Protein AF-A0A0X8FMU6-F1 (afdb_monomer_lite)

Organism: NCBI:txid128944

pLDDT: mean 90.57, std 6.62, range [57.16, 95.31]

Sequence (63 aa):
MIIDIKKIEALLASDLTGYKIEKITDGVIKHQMYDRYRKGESTIDRMPLQTAVALMKIINENS

Structure (mmCIF, N/CA/C/O backbone):
data_AF-A0A0X8FMU6-F1
#
_entry.id   AF-A0A0X8FMU6-F1
#
loop_
_atom_site.group_PDB
_atom_site.id
_atom_site.type_symbol
_atom_site.label_atom_id
_atom_site.label_alt_id
_atom_site.label_comp_id
_atom_site.label_asym_id
_atom_site.label_entity_id
_atom_site.label_seq_id
_atom_site.pdbx_PDB_ins_code
_atom_site.Cartn_x
_atom_site.Cartn_y
_atom_site.Cartn_z
_atom_site.occupancy
_atom_site.B_iso_or_equiv
_atom_site.auth_seq_id
_atom_site.auth_comp_id
_atom_site.auth_asym_id
_atom_site.auth_atom_id
_atom_site.pdbx_PDB_model_num
ATOM 1 N N . MET A 1 1 ? -8.841 -14.883 6.105 1.00 67.31 1 MET A N 1
ATOM 2 C CA . MET A 1 1 ? -8.867 -13.733 5.177 1.00 67.31 1 MET A CA 1
ATOM 3 C C . MET A 1 1 ? -8.228 -14.175 3.872 1.00 67.31 1 MET A C 1
ATOM 5 O O . MET A 1 1 ? -7.140 -14.730 3.935 1.00 67.31 1 MET A O 1
ATOM 9 N N . ILE A 1 2 ? -8.906 -14.004 2.737 1.00 84.50 2 ILE A N 1
ATOM 10 C CA . ILE A 1 2 ? -8.358 -14.332 1.410 1.00 84.50 2 ILE A CA 1
ATOM 11 C C . ILE A 1 2 ? -7.686 -13.070 0.861 1.00 84.50 2 ILE A C 1
ATOM 13 O O . ILE A 1 2 ? -8.270 -11.992 0.954 1.00 84.50 2 ILE A O 1
ATOM 17 N N . ILE A 1 3 ? -6.463 -13.194 0.341 1.00 88.38 3 ILE A N 1
ATOM 18 C CA . ILE A 1 3 ? -5.757 -12.091 -0.322 1.00 88.38 3 ILE A CA 1
ATOM 19 C C . ILE A 1 3 ? -6.124 -12.121 -1.800 1.00 88.38 3 ILE A C 1
ATOM 21 O O . ILE A 1 3 ? -5.892 -13.123 -2.473 1.00 88.38 3 ILE A O 1
ATOM 25 N N . ASP A 1 4 ? -6.695 -11.023 -2.286 1.00 92.06 4 ASP A N 1
ATOM 26 C CA . ASP A 1 4 ? -7.067 -10.849 -3.686 1.00 92.06 4 ASP A CA 1
ATOM 27 C C . ASP A 1 4 ? -6.120 -9.837 -4.339 1.00 92.06 4 ASP A C 1
ATOM 29 O O . ASP A 1 4 ? -6.202 -8.631 -4.092 1.00 92.06 4 ASP A O 1
ATOM 33 N N . ILE A 1 5 ? -5.204 -10.343 -5.169 1.00 91.12 5 ILE A N 1
ATOM 34 C CA . ILE A 1 5 ? -4.188 -9.530 -5.850 1.00 91.12 5 ILE A CA 1
ATOM 35 C C . ILE A 1 5 ? -4.840 -8.467 -6.740 1.00 91.12 5 ILE A C 1
ATOM 37 O O . ILE A 1 5 ? -4.379 -7.329 -6.748 1.00 91.12 5 ILE A O 1
ATOM 41 N N . LYS A 1 6 ? -5.964 -8.774 -7.401 1.00 93.31 6 LYS A N 1
ATOM 42 C CA . LYS A 1 6 ? -6.637 -7.821 -8.298 1.00 93.31 6 LYS A CA 1
ATOM 43 C C . LYS A 1 6 ? -7.191 -6.620 -7.544 1.00 93.31 6 LYS A C 1
ATOM 45 O O . LYS A 1 6 ? -7.176 -5.500 -8.047 1.00 93.31 6 LYS A O 1
ATOM 50 N N . LYS A 1 7 ? -7.669 -6.833 -6.315 1.00 94.06 7 LYS A N 1
ATOM 51 C CA . LYS A 1 7 ? -8.120 -5.727 -5.461 1.00 94.06 7 LYS A CA 1
ATOM 52 C C . LYS A 1 7 ? -6.951 -4.865 -4.989 1.00 94.06 7 LYS A C 1
ATOM 54 O O . LYS A 1 7 ? -7.094 -3.649 -4.908 1.00 94.06 7 LYS A O 1
ATOM 59 N N . ILE A 1 8 ? -5.800 -5.476 -4.709 1.00 93.88 8 ILE A N 1
ATOM 60 C CA . ILE A 1 8 ? -4.572 -4.743 -4.374 1.00 93.88 8 ILE A CA 1
ATOM 61 C C . ILE A 1 8 ? -4.094 -3.915 -5.575 1.00 93.88 8 ILE A C 1
ATOM 63 O O . ILE A 1 8 ? -3.756 -2.748 -5.405 1.00 93.88 8 ILE A O 1
ATOM 67 N N . GLU A 1 9 ? -4.122 -4.469 -6.788 1.00 94.31 9 GLU A N 1
ATOM 68 C CA . GLU A 1 9 ? -3.816 -3.735 -8.023 1.00 94.31 9 GLU A CA 1
ATOM 69 C C . GLU A 1 9 ? -4.758 -2.542 -8.225 1.00 94.31 9 GLU A C 1
ATOM 71 O O . GLU A 1 9 ? -4.298 -1.431 -8.487 1.00 94.31 9 GLU A O 1
ATOM 76 N N . ALA A 1 10 ? -6.065 -2.739 -8.025 1.00 94.62 10 ALA A N 1
ATOM 77 C CA . ALA A 1 10 ? -7.049 -1.661 -8.101 1.00 94.62 10 ALA A CA 1
ATOM 78 C C . ALA A 1 10 ? -6.790 -0.562 -7.055 1.00 94.62 10 ALA A C 1
ATOM 80 O O . ALA A 1 10 ? -6.894 0.625 -7.363 1.00 94.62 10 ALA A O 1
ATOM 81 N N . LEU A 1 11 ? -6.403 -0.941 -5.832 1.00 93.81 11 LEU A N 1
ATOM 82 C CA . LEU A 1 11 ? -6.017 0.007 -4.789 1.00 93.81 11 LEU A CA 1
ATOM 83 C C . LEU A 1 11 ? -4.770 0.806 -5.194 1.00 93.81 11 LEU A C 1
ATOM 85 O O . LEU A 1 11 ? -4.759 2.027 -5.053 1.00 93.81 11 LEU A O 1
ATOM 89 N N . LEU A 1 12 ? -3.740 0.146 -5.728 1.00 93.38 12 LEU A N 1
ATOM 90 C CA . LEU A 1 12 ? -2.502 0.796 -6.173 1.00 93.38 12 LEU A CA 1
ATOM 91 C C . LEU A 1 12 ? -2.737 1.765 -7.340 1.00 93.38 12 LEU A C 1
ATOM 93 O O . LEU A 1 12 ? -2.072 2.800 -7.418 1.00 93.38 12 LEU A O 1
ATOM 97 N N . ALA A 1 13 ? -3.702 1.454 -8.207 1.00 93.19 13 ALA A N 1
ATOM 98 C CA . ALA A 1 13 ? -4.137 2.311 -9.305 1.00 93.19 13 ALA A CA 1
ATOM 99 C C . ALA A 1 13 ? -5.078 3.456 -8.872 1.00 93.19 13 ALA A C 1
ATOM 101 O O . ALA A 1 13 ? -5.383 4.325 -9.685 1.00 93.19 13 ALA A O 1
ATOM 102 N N . SER A 1 14 ? -5.537 3.475 -7.616 1.00 92.12 14 SER A N 1
ATOM 103 C CA . SER A 1 14 ? -6.457 4.500 -7.106 1.00 92.12 14 SER A CA 1
ATOM 104 C C . SER A 1 14 ? -5.765 5.836 -6.797 1.00 92.12 14 SER A C 1
ATOM 106 O O . SER A 1 14 ? -4.536 5.955 -6.787 1.00 92.12 14 SER A O 1
ATOM 108 N N . ASP A 1 15 ? -6.557 6.853 -6.455 1.00 91.19 15 ASP A N 1
ATOM 109 C CA . ASP A 1 15 ? -6.056 8.165 -6.023 1.00 91.19 15 ASP A CA 1
ATOM 110 C C . ASP A 1 15 ? -5.497 8.175 -4.585 1.00 91.19 15 ASP A C 1
ATOM 112 O O . ASP A 1 15 ? -5.074 9.217 -4.077 1.00 91.19 15 ASP A O 1
ATOM 116 N N . LEU A 1 16 ? -5.468 7.026 -3.895 1.00 90.38 16 LEU A N 1
ATOM 117 C CA . LEU A 1 16 ? -4.848 6.930 -2.577 1.00 90.38 16 LEU A CA 1
ATOM 118 C C . LEU A 1 16 ? -3.328 7.069 -2.682 1.00 90.38 16 LEU A C 1
ATOM 120 O O . LEU A 1 16 ? -2.630 6.268 -3.308 1.00 90.38 16 LEU A O 1
ATOM 124 N N . THR A 1 17 ? -2.816 8.098 -2.011 1.00 91.94 17 THR A N 1
ATOM 125 C CA . THR A 1 17 ? -1.384 8.381 -1.928 1.00 91.94 17 THR A CA 1
ATOM 126 C C . THR A 1 17 ? -0.697 7.464 -0.918 1.00 91.94 17 THR A C 1
ATOM 128 O O . THR A 1 17 ? -1.294 7.084 0.096 1.00 91.94 17 THR A O 1
ATOM 131 N N . GLY A 1 18 ? 0.593 7.177 -1.131 1.00 92.12 18 GLY A N 1
ATOM 132 C CA . GLY A 1 18 ? 1.401 6.409 -0.179 1.00 92.12 18 GLY A CA 1
ATOM 133 C C . GLY A 1 18 ? 1.405 7.011 1.229 1.00 92.12 18 GLY A C 1
ATOM 134 O O . GLY A 1 18 ? 1.359 6.273 2.206 1.00 92.12 18 GLY A O 1
ATOM 135 N N . TYR A 1 19 ? 1.352 8.343 1.347 1.00 94.00 19 TYR A N 1
ATOM 136 C CA . TYR A 1 19 ? 1.228 9.032 2.637 1.00 94.00 19 TYR A CA 1
ATOM 137 C C . TYR A 1 19 ? -0.071 8.677 3.377 1.00 94.00 19 TYR A C 1
ATOM 139 O O . TYR A 1 19 ? -0.063 8.424 4.582 1.00 94.00 19 TYR A O 1
ATOM 147 N N . LYS A 1 20 ? -1.204 8.630 2.663 1.00 92.81 20 LYS A N 1
ATOM 148 C CA . LYS A 1 20 ? -2.495 8.275 3.261 1.00 92.81 20 LYS A CA 1
ATOM 149 C C . LYS A 1 20 ? -2.526 6.802 3.670 1.00 92.81 20 LYS A C 1
ATOM 151 O O . LYS A 1 20 ? -3.010 6.499 4.755 1.00 92.81 20 LYS A O 1
ATOM 156 N N . ILE A 1 21 ? -1.958 5.913 2.855 1.00 93.81 21 ILE A N 1
ATOM 157 C CA . ILE A 1 21 ? -1.814 4.489 3.190 1.00 93.81 21 ILE A CA 1
ATOM 158 C C . ILE A 1 21 ? -0.926 4.295 4.421 1.00 93.81 21 ILE A C 1
ATOM 160 O O . ILE A 1 21 ? -1.292 3.548 5.325 1.00 93.81 21 ILE A O 1
ATOM 164 N N . GLU A 1 22 ? 0.202 5.000 4.509 1.00 95.31 22 GLU A N 1
ATOM 165 C CA . GLU A 1 22 ? 1.078 4.929 5.680 1.00 95.31 22 GLU A CA 1
ATOM 166 C C . GLU A 1 22 ? 0.352 5.370 6.953 1.00 95.31 22 GLU A C 1
ATOM 168 O O . GLU A 1 22 ? 0.439 4.692 7.972 1.00 95.31 22 GLU A O 1
ATOM 173 N N . LYS A 1 23 ? -0.438 6.447 6.880 1.00 93.88 23 LYS A N 1
ATOM 174 C CA . LYS A 1 23 ? -1.247 6.919 8.009 1.00 93.88 23 LYS A CA 1
ATOM 175 C C . LYS A 1 23 ? -2.339 5.923 8.414 1.00 93.88 23 LYS A C 1
ATOM 177 O O . LYS A 1 23 ? -2.546 5.715 9.602 1.00 93.88 23 LYS A O 1
ATOM 182 N N . ILE A 1 24 ? -3.039 5.320 7.450 1.00 92.88 24 ILE A N 1
ATOM 183 C CA . ILE A 1 24 ? -4.105 4.337 7.723 1.00 92.88 24 ILE A CA 1
ATOM 184 C C . ILE A 1 24 ? -3.522 3.054 8.325 1.00 92.88 24 ILE A C 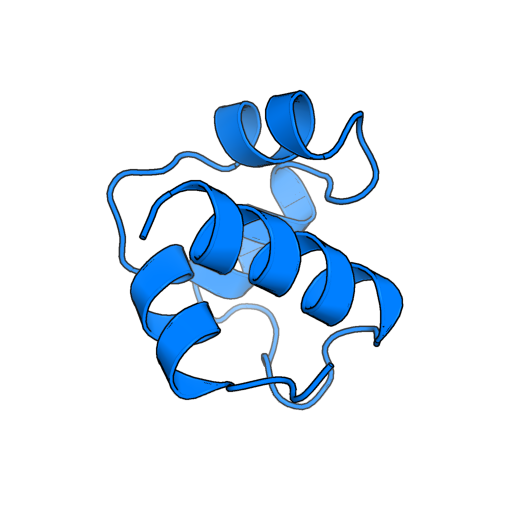1
ATOM 186 O O . ILE A 1 24 ? -4.116 2.460 9.217 1.00 92.88 24 ILE A O 1
ATOM 190 N N . THR A 1 25 ? -2.352 2.631 7.848 1.00 91.25 25 THR A N 1
ATOM 191 C CA . THR A 1 25 ? -1.685 1.411 8.321 1.00 91.25 25 THR A CA 1
ATOM 192 C C . THR A 1 25 ? -0.779 1.627 9.531 1.00 91.25 25 THR A C 1
ATOM 194 O O . THR A 1 25 ? -0.032 0.715 9.875 1.00 91.25 25 THR A O 1
ATOM 197 N N . ASP A 1 26 ? -0.807 2.810 10.150 1.00 91.56 26 ASP A N 1
ATOM 198 C CA . ASP A 1 26 ? 0.063 3.189 11.272 1.00 91.56 26 ASP A CA 1
ATOM 199 C C . ASP A 1 26 ? 1.550 2.864 11.018 1.00 91.56 26 ASP A C 1
ATOM 201 O O . ASP A 1 26 ? 2.265 2.275 11.826 1.00 91.56 26 ASP A O 1
ATOM 205 N N . GLY A 1 27 ? 2.026 3.173 9.811 1.00 90.75 27 GLY A N 1
ATOM 206 C CA . GLY A 1 27 ? 3.422 2.968 9.443 1.00 90.75 27 GLY A CA 1
ATOM 207 C C . GLY A 1 27 ? 3.813 1.538 9.066 1.00 90.75 27 GLY A C 1
ATOM 208 O O . GLY A 1 27 ? 4.984 1.346 8.721 1.00 90.75 27 GLY A O 1
ATOM 209 N N . VAL A 1 28 ? 2.893 0.561 9.090 1.00 90.81 28 VAL A N 1
ATOM 210 C CA . VAL A 1 28 ? 3.150 -0.823 8.632 1.00 90.81 28 VAL A CA 1
ATOM 211 C C . VAL A 1 28 ? 3.547 -0.836 7.157 1.00 90.81 28 VAL A C 1
ATOM 213 O O . VAL A 1 28 ? 4.448 -1.576 6.766 1.00 90.81 28 VAL A O 1
ATOM 216 N N . ILE A 1 29 ? 2.911 0.005 6.339 1.00 93.88 29 ILE A N 1
ATOM 217 C CA . ILE A 1 29 ? 3.294 0.215 4.944 1.00 93.88 29 ILE A CA 1
ATOM 218 C C . ILE A 1 29 ? 3.896 1.606 4.816 1.00 93.88 29 ILE A C 1
ATOM 220 O O . ILE A 1 29 ? 3.197 2.609 4.915 1.00 93.88 29 ILE A O 1
ATOM 224 N N . LYS A 1 30 ? 5.202 1.674 4.562 1.00 94.62 30 LYS A N 1
ATOM 225 C CA . LYS A 1 30 ? 5.892 2.945 4.315 1.00 94.62 30 LYS A CA 1
ATOM 226 C C . LYS A 1 30 ? 5.463 3.539 2.979 1.00 94.62 30 LYS A C 1
ATOM 228 O O . LYS A 1 30 ? 5.391 2.802 1.993 1.00 94.62 30 LYS A O 1
ATOM 233 N N . HIS A 1 31 ? 5.268 4.859 2.908 1.00 93.25 31 HIS A N 1
ATOM 234 C CA . HIS A 1 31 ? 4.863 5.524 1.663 1.00 93.25 31 HIS A CA 1
ATOM 235 C C . HIS A 1 31 ? 5.799 5.188 0.491 1.00 93.25 31 HIS A C 1
ATOM 237 O O . HIS A 1 31 ? 5.326 4.859 -0.590 1.00 93.25 31 HIS A O 1
ATOM 243 N N . GLN A 1 32 ? 7.119 5.145 0.723 1.00 93.44 32 GLN A N 1
ATOM 244 C CA . GLN A 1 32 ? 8.103 4.791 -0.310 1.00 93.44 32 GLN A CA 1
ATOM 245 C C . GLN A 1 32 ? 7.904 3.371 -0.851 1.00 93.44 32 GLN A C 1
ATOM 247 O O . GLN A 1 32 ? 8.081 3.125 -2.040 1.00 93.44 32 GLN A O 1
ATOM 252 N N . MET A 1 33 ? 7.546 2.427 0.023 1.00 92.69 33 MET A N 1
ATOM 253 C CA . MET A 1 33 ? 7.287 1.043 -0.364 1.00 92.69 33 MET A CA 1
ATOM 254 C C . MET A 1 33 ? 6.004 0.948 -1.191 1.00 92.69 33 MET A C 1
ATOM 256 O O . MET A 1 33 ? 5.995 0.288 -2.226 1.00 92.69 33 MET A O 1
ATOM 260 N N . TYR A 1 34 ? 4.946 1.641 -0.769 1.00 93.88 34 TYR A N 1
ATOM 261 C CA . TYR A 1 34 ? 3.698 1.717 -1.526 1.00 93.88 34 TYR A CA 1
ATOM 262 C C . TYR A 1 34 ? 3.910 2.323 -2.921 1.00 93.88 34 TYR A C 1
ATOM 264 O O . TYR A 1 34 ? 3.476 1.751 -3.921 1.00 93.88 34 TYR A O 1
ATOM 272 N N . ASP A 1 35 ? 4.649 3.431 -3.006 1.00 93.38 35 ASP A N 1
ATOM 273 C CA . ASP A 1 35 ? 4.919 4.119 -4.269 1.00 93.38 35 ASP A CA 1
ATOM 274 C C . ASP A 1 35 ? 5.739 3.255 -5.239 1.00 93.38 35 ASP A C 1
ATOM 276 O O . ASP A 1 35 ? 5.498 3.301 -6.445 1.00 93.38 35 ASP A O 1
ATOM 280 N N . ARG A 1 36 ? 6.660 2.418 -4.737 1.00 93.50 36 ARG A N 1
ATOM 281 C CA . ARG A 1 36 ? 7.390 1.435 -5.562 1.00 93.50 36 ARG A CA 1
ATOM 282 C C . ARG A 1 36 ? 6.453 0.426 -6.216 1.00 93.50 36 ARG A C 1
ATOM 284 O O . ARG A 1 36 ? 6.596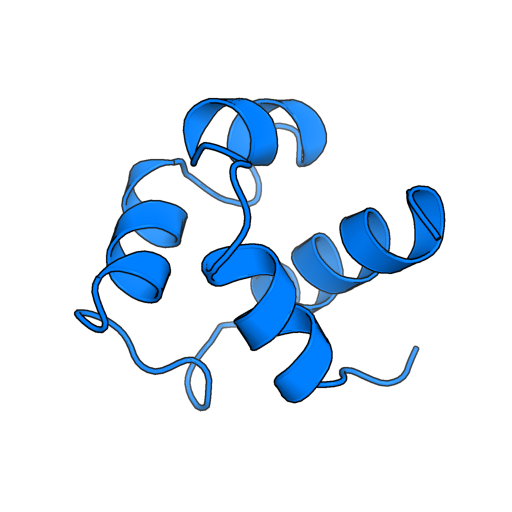 0.157 -7.406 1.00 93.50 36 ARG A O 1
ATOM 291 N N . TYR A 1 37 ? 5.481 -0.108 -5.473 1.00 93.81 37 TYR A N 1
ATOM 292 C CA . TYR A 1 37 ? 4.475 -1.010 -6.046 1.00 93.81 37 TYR A CA 1
ATOM 293 C C . TYR A 1 37 ? 3.605 -0.295 -7.080 1.00 93.81 37 TYR A C 1
ATOM 295 O O . TYR A 1 37 ? 3.398 -0.822 -8.169 1.00 93.81 37 TYR A O 1
ATOM 303 N N . ARG A 1 38 ? 3.166 0.936 -6.790 1.00 91.88 38 ARG A N 1
ATOM 304 C CA . ARG A 1 38 ? 2.370 1.751 -7.720 1.00 91.88 38 ARG A CA 1
ATOM 305 C C . ARG A 1 38 ? 3.109 2.050 -9.029 1.00 91.88 38 ARG A C 1
ATOM 307 O O . ARG A 1 38 ? 2.489 2.092 -10.084 1.00 91.88 38 ARG A O 1
ATOM 314 N N . LYS A 1 39 ? 4.425 2.260 -8.969 1.00 92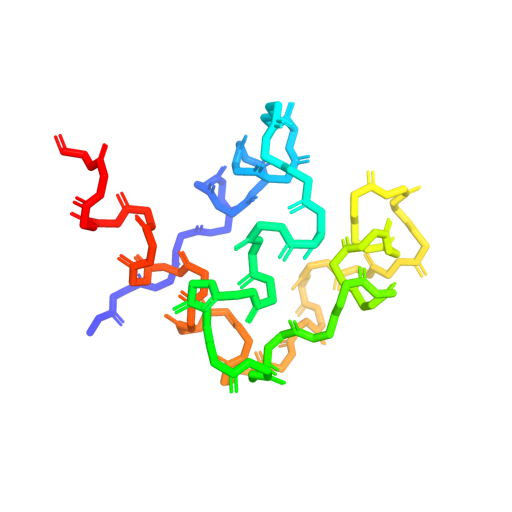.44 39 LYS A N 1
ATOM 315 C CA . LYS A 1 39 ? 5.277 2.514 -10.143 1.00 92.44 39 LYS A CA 1
ATOM 316 C C . LYS A 1 39 ? 5.712 1.243 -10.880 1.00 92.44 39 LYS A C 1
ATOM 318 O O . LYS A 1 39 ? 6.371 1.348 -11.908 1.00 92.44 39 LYS A O 1
ATOM 323 N N . GLY A 1 40 ? 5.389 0.056 -10.361 1.00 90.44 40 GLY A N 1
ATOM 324 C CA . GLY A 1 40 ? 5.865 -1.216 -10.911 1.00 90.44 40 GLY A CA 1
ATOM 325 C C . GLY A 1 40 ? 7.351 -1.498 -10.649 1.00 90.44 40 GLY A C 1
ATOM 326 O O . GLY A 1 40 ? 7.910 -2.427 -11.223 1.00 90.44 40 GLY A O 1
ATOM 327 N N . GLU A 1 41 ? 8.001 -0.740 -9.761 1.00 91.75 41 GLU A N 1
ATOM 328 C CA . GLU A 1 41 ? 9.395 -0.959 -9.337 1.00 91.75 41 GLU A CA 1
ATOM 329 C C . GLU A 1 41 ? 9.530 -2.179 -8.405 1.00 91.75 41 GLU A C 1
ATOM 331 O O . GLU A 1 41 ? 10.629 -2.635 -8.091 1.00 91.75 41 GLU A O 1
ATOM 336 N N . SER A 1 42 ? 8.411 -2.706 -7.906 1.00 90.88 42 SER A N 1
ATOM 337 C CA . SER A 1 42 ? 8.345 -3.911 -7.080 1.00 90.88 42 SER A CA 1
ATOM 338 C C . SER A 1 42 ? 7.149 -4.761 -7.492 1.00 90.88 42 SER A C 1
ATOM 340 O O . SER A 1 42 ? 6.073 -4.234 -7.764 1.00 90.88 42 SER A O 1
ATOM 342 N N . THR A 1 43 ? 7.326 -6.083 -7.532 1.00 89.88 43 THR A N 1
ATOM 343 C CA . THR A 1 43 ? 6.273 -7.011 -7.960 1.00 89.88 43 THR A CA 1
ATOM 344 C C . THR A 1 43 ? 5.327 -7.354 -6.812 1.00 89.88 43 THR A C 1
ATOM 346 O O . THR A 1 43 ? 5.763 -7.710 -5.714 1.00 89.88 43 THR A O 1
ATOM 349 N N . ILE A 1 44 ? 4.019 -7.274 -7.070 1.00 89.81 44 ILE A N 1
ATOM 350 C CA . ILE A 1 44 ? 2.970 -7.574 -6.081 1.00 89.81 44 ILE A CA 1
ATOM 351 C C . ILE A 1 44 ? 3.011 -9.056 -5.680 1.00 89.81 44 ILE A C 1
ATOM 353 O O . ILE A 1 44 ? 2.855 -9.373 -4.504 1.00 89.81 44 ILE A O 1
ATOM 357 N N . ASP A 1 45 ? 3.351 -9.950 -6.612 1.00 85.75 45 ASP A N 1
ATOM 358 C CA . ASP A 1 45 ? 3.487 -11.395 -6.360 1.00 85.75 45 ASP A CA 1
ATOM 359 C C . ASP A 1 45 ? 4.559 -11.749 -5.319 1.00 85.75 45 ASP A C 1
ATOM 361 O O . ASP A 1 45 ? 4.542 -12.833 -4.741 1.00 85.75 45 ASP A O 1
ATOM 365 N N . ARG A 1 46 ? 5.51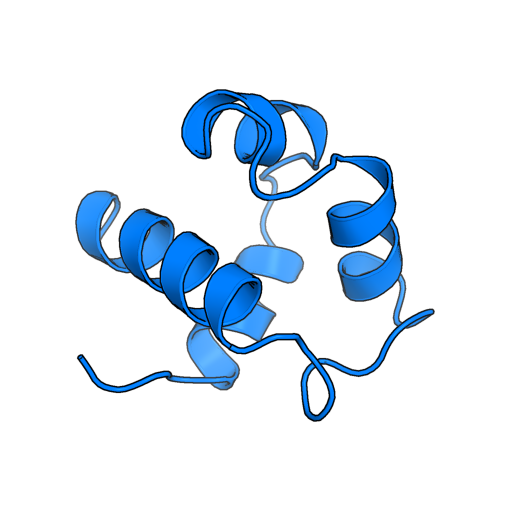7 -10.844 -5.076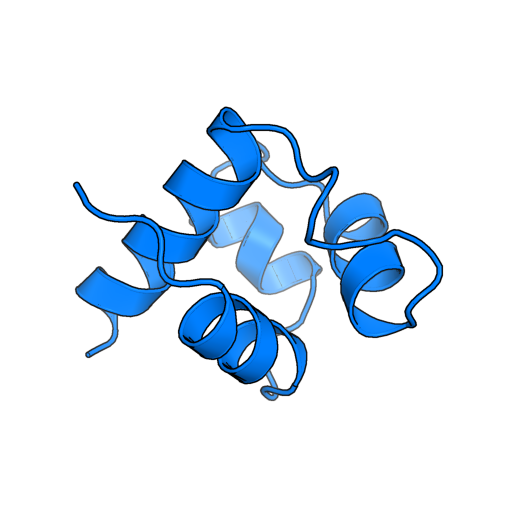 1.00 86.69 46 ARG A N 1
ATOM 366 C CA . ARG A 1 46 ? 6.576 -11.003 -4.065 1.00 86.69 46 ARG A CA 1
ATOM 367 C C . ARG A 1 46 ? 6.377 -10.085 -2.860 1.00 86.69 46 ARG A C 1
ATOM 369 O O . ARG A 1 46 ? 7.307 -9.869 -2.084 1.00 86.69 46 ARG A O 1
ATOM 376 N N . MET A 1 47 ? 5.185 -9.513 -2.708 1.00 91.19 47 MET A N 1
ATOM 377 C CA . MET A 1 47 ? 4.847 -8.663 -1.576 1.00 91.19 47 MET A CA 1
ATOM 378 C C . MET A 1 47 ? 4.898 -9.463 -0.263 1.00 91.19 47 MET A C 1
ATOM 380 O O . MET A 1 47 ? 4.387 -10.584 -0.206 1.00 91.19 47 MET A O 1
ATOM 384 N N . PRO A 1 48 ? 5.463 -8.901 0.822 1.00 92.00 48 PRO A N 1
ATOM 385 C CA . PRO A 1 48 ? 5.392 -9.533 2.131 1.00 92.00 48 PRO A CA 1
ATOM 386 C C . PRO A 1 48 ? 3.941 -9.759 2.556 1.00 92.00 48 PRO A C 1
ATOM 388 O O . PRO A 1 48 ? 3.097 -8.869 2.421 1.00 92.00 48 PRO A O 1
ATOM 391 N N . LEU A 1 49 ? 3.662 -10.925 3.145 1.00 91.62 49 LEU A N 1
ATOM 392 C CA . LEU A 1 49 ? 2.309 -11.293 3.571 1.00 91.62 49 LEU A CA 1
ATOM 393 C C . LEU A 1 49 ? 1.685 -10.237 4.497 1.00 91.62 49 LEU A C 1
ATOM 395 O O . LEU A 1 49 ? 0.513 -9.909 4.353 1.00 91.62 49 LEU A O 1
ATOM 399 N N . GLN A 1 50 ? 2.475 -9.658 5.407 1.00 92.00 50 GLN A N 1
ATOM 400 C CA . GLN A 1 50 ? 2.025 -8.591 6.307 1.00 92.00 50 GLN A CA 1
ATOM 401 C C . GLN A 1 50 ? 1.523 -7.353 5.548 1.00 92.00 50 GLN A C 1
ATOM 403 O O . GLN A 1 50 ? 0.486 -6.794 5.903 1.00 92.00 50 GLN A O 1
ATOM 408 N N . THR A 1 51 ? 2.226 -6.946 4.489 1.00 92.44 51 THR A N 1
ATOM 409 C CA . THR A 1 51 ? 1.841 -5.815 3.635 1.00 92.44 51 THR A CA 1
ATOM 410 C C . THR A 1 51 ? 0.551 -6.131 2.885 1.00 92.44 51 THR A C 1
ATOM 412 O O . THR A 1 51 ? -0.386 -5.338 2.927 1.00 92.44 51 THR A O 1
ATOM 415 N N . ALA A 1 52 ? 0.459 -7.314 2.273 1.00 93.38 52 ALA A N 1
ATOM 416 C CA . ALA A 1 52 ? -0.745 -7.739 1.565 1.00 93.38 52 ALA A CA 1
ATOM 417 C C . ALA A 1 52 ? -1.962 -7.806 2.504 1.00 93.38 52 ALA A C 1
ATOM 419 O O . ALA A 1 52 ? -3.055 -7.362 2.152 1.00 93.38 52 ALA A O 1
ATOM 420 N N . VAL A 1 53 ? -1.766 -8.291 3.735 1.00 93.94 53 VAL A N 1
ATOM 421 C CA . VAL A 1 53 ? -2.812 -8.330 4.761 1.00 93.94 53 VAL A CA 1
ATOM 422 C C . VAL A 1 53 ? -3.269 -6.922 5.145 1.00 93.94 53 VAL A C 1
ATOM 424 O O . VAL A 1 53 ? -4.470 -6.679 5.254 1.00 93.94 53 VAL A O 1
ATOM 427 N N . ALA A 1 54 ? -2.336 -5.989 5.336 1.00 93.69 54 ALA A N 1
ATOM 428 C CA . ALA A 1 54 ? -2.657 -4.609 5.682 1.00 93.69 54 ALA A CA 1
ATOM 429 C C . ALA A 1 54 ? -3.431 -3.894 4.559 1.00 93.69 54 ALA A C 1
ATOM 431 O O . ALA A 1 54 ? -4.439 -3.252 4.843 1.00 93.69 54 ALA A O 1
ATOM 432 N N . LEU A 1 55 ? -3.042 -4.068 3.289 1.00 93.69 55 LEU A N 1
ATOM 433 C CA . LEU A 1 55 ? -3.779 -3.501 2.150 1.00 93.69 55 LEU A CA 1
ATOM 434 C C . LEU A 1 55 ? -5.194 -4.083 2.036 1.00 93.69 55 LEU A C 1
ATOM 436 O O . LEU A 1 55 ? -6.152 -3.341 1.837 1.00 93.69 55 LEU A O 1
ATOM 440 N N . MET A 1 56 ? -5.350 -5.395 2.226 1.00 93.75 56 MET A N 1
ATOM 441 C CA . MET A 1 56 ? -6.667 -6.041 2.194 1.00 93.75 56 MET A CA 1
ATOM 442 C C . MET A 1 56 ? -7.606 -5.557 3.303 1.00 93.75 56 MET A C 1
ATOM 444 O O . MET A 1 56 ? -8.811 -5.481 3.071 1.00 93.75 56 MET A O 1
ATOM 448 N N . LYS A 1 57 ? -7.088 -5.204 4.4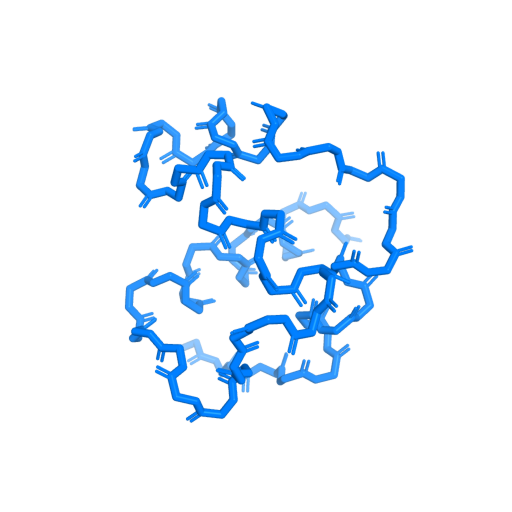87 1.00 91.88 57 LYS A N 1
ATOM 449 C CA . LYS A 1 57 ? -7.906 -4.582 5.540 1.00 91.88 57 LYS A CA 1
ATOM 450 C C . LYS A 1 57 ? -8.475 -3.241 5.086 1.00 91.88 57 LYS A C 1
ATOM 452 O O . LYS A 1 57 ? -9.681 -3.055 5.173 1.00 91.88 57 LYS A O 1
ATOM 457 N N . ILE A 1 58 ? -7.640 -2.377 4.502 1.00 90.69 58 ILE A N 1
ATOM 458 C CA . ILE A 1 58 ? -8.084 -1.081 3.959 1.00 90.69 58 ILE A CA 1
ATOM 459 C C . ILE A 1 58 ? -9.197 -1.280 2.932 1.00 90.69 58 ILE A C 1
ATOM 461 O O . ILE A 1 58 ? -10.214 -0.597 2.986 1.00 90.69 58 ILE A O 1
ATOM 465 N N . ILE A 1 59 ? -9.010 -2.219 2.005 1.00 92.00 59 ILE A N 1
ATOM 466 C CA . ILE A 1 59 ? -9.973 -2.494 0.934 1.00 92.00 59 ILE A CA 1
ATOM 467 C C . ILE A 1 59 ? -11.323 -2.923 1.516 1.00 92.00 59 ILE A C 1
ATOM 469 O O . ILE A 1 59 ? -12.359 -2.424 1.087 1.00 92.00 59 ILE A O 1
ATOM 473 N N . ASN A 1 60 ? -11.315 -3.824 2.498 1.00 88.00 60 ASN A N 1
ATOM 474 C CA . ASN A 1 60 ? -12.541 -4.346 3.099 1.00 88.00 60 ASN A CA 1
ATOM 475 C C . ASN A 1 60 ? -13.241 -3.334 4.019 1.00 88.00 60 ASN A C 1
ATOM 477 O O . ASN A 1 60 ? -14.453 -3.404 4.158 1.00 88.00 60 ASN A O 1
ATOM 481 N N . GLU A 1 61 ? -12.503 -2.416 4.647 1.00 82.38 61 GLU A N 1
ATOM 482 C CA . GLU A 1 61 ? -13.068 -1.362 5.506 1.00 82.38 61 GLU A CA 1
ATOM 483 C C . GLU A 1 61 ? -13.627 -0.169 4.709 1.00 82.38 61 GLU A C 1
ATOM 485 O O . GLU A 1 61 ? -14.388 0.624 5.255 1.00 82.38 61 GLU A O 1
ATOM 490 N N . ASN A 1 62 ? -13.259 -0.033 3.428 1.00 65.50 62 ASN A N 1
ATOM 491 C CA . ASN A 1 62 ? -13.733 1.027 2.525 1.00 65.50 62 ASN A CA 1
ATOM 492 C C . ASN A 1 62 ? -14.666 0.515 1.402 1.00 65.50 62 ASN A C 1
ATOM 494 O O . ASN A 1 62 ? -14.963 1.279 0.483 1.00 65.50 62 ASN A O 1
ATOM 498 N N . SER A 1 63 ? -15.090 -0.756 1.449 1.00 57.16 63 SER A N 1
ATOM 499 C CA . SER A 1 63 ? -16.105 -1.353 0.555 1.00 57.16 63 SER A CA 1
ATOM 500 C C . SER A 1 63 ? -17.461 -1.413 1.247 1.00 57.16 63 SER A C 1
ATOM 502 O O . SER A 1 63 ? -18.476 -1.257 0.537 1.00 57.16 63 SER A O 1
#

Secondary structure (DSSP, 8-state):
----HHHHHHHHTSS--HHHHHHHTTTSS-HHHHHHHHTTSS-GGG--HHHHHHHHHHHHH--

Radius of gyration: 10.34 Å; chains: 1; bounding box: 26×23×22 Å

Foldseek 3Di:
DDQDLVLVLVVLVDPDQLVNLCVQLVNLRHRVNSVCVSVVVDDPVPDDPSVSVSSVVVSVVVD